Protein AF-A0A392RKH0-F1 (afdb_monomer_lite)

Secondary structure (DSSP, 8-state):
--------PPPGGG---SGGGTT------IIIIISSSS-SHHHHHHHIIIII-HHHHHHHHHHHHHHHHHHHHT-HHHHHHHHHHHHH--

pLDDT: mean 86.86, std 12.4, range [42.25, 97.06]

Sequence (90 aa):
MVMGAFHHFKPISKCNKTQDRSNQTVASDLDGTLLISRSAFPYYMLVATEAGSFLRGLVLLISVPFIYFTYLFISETIAIKTLIFITFAG

Structure (mmCIF, N/CA/C/O backbone):
data_AF-A0A392RKH0-F1
#
_entry.id   AF-A0A392RKH0-F1
#
loop_
_atom_site.group_PDB
_atom_site.id
_atom_site.type_symbol
_atom_site.label_atom_id
_atom_site.label_alt_id
_atom_site.label_comp_id
_atom_site.label_asym_id
_atom_site.label_entity_id
_atom_site.label_seq_id
_atom_site.pdbx_PDB_ins_code
_atom_site.Cartn_x
_atom_site.Cartn_y
_atom_site.Cartn_z
_atom_site.occupancy
_atom_site.B_iso_or_equiv
_atom_site.auth_seq_id
_atom_site.auth_comp_id
_atom_site.auth_asym_id
_atom_site.auth_atom_id
_atom_site.pdbx_PDB_model_num
ATOM 1 N N . MET A 1 1 ? 0.016 38.218 14.404 1.00 42.25 1 MET A N 1
ATOM 2 C CA . MET A 1 1 ? -0.053 36.815 13.948 1.00 42.25 1 MET A CA 1
ATOM 3 C C . MET A 1 1 ? -0.781 36.038 15.035 1.00 42.25 1 MET A C 1
ATOM 5 O O . MET A 1 1 ? -0.205 35.811 16.087 1.00 42.25 1 MET A O 1
ATOM 9 N N . VAL A 1 2 ? -2.084 35.800 14.873 1.00 44.81 2 VAL A N 1
ATOM 10 C CA . VAL A 1 2 ? -2.902 35.127 15.897 1.00 44.81 2 VAL A CA 1
ATOM 11 C C . VAL A 1 2 ? -2.636 33.628 15.786 1.00 44.81 2 VAL A C 1
ATOM 13 O O . VAL A 1 2 ? -2.988 33.023 14.777 1.00 44.81 2 VAL A O 1
ATOM 16 N N . MET A 1 3 ? -1.983 33.038 16.791 1.00 50.16 3 MET A N 1
ATOM 17 C CA . MET A 1 3 ? -1.937 31.584 16.950 1.00 50.16 3 MET A CA 1
ATOM 18 C C . MET A 1 3 ? -3.364 31.095 17.210 1.00 50.16 3 MET A C 1
ATOM 20 O O . MET A 1 3 ? -3.920 31.330 18.281 1.00 50.16 3 MET A O 1
ATOM 24 N N . GLY A 1 4 ? -3.973 30.461 16.207 1.00 52.69 4 GLY A N 1
ATOM 25 C CA . GLY A 1 4 ? -5.259 29.789 16.361 1.00 52.69 4 GLY A CA 1
ATOM 26 C C . GLY A 1 4 ? -5.166 28.738 17.466 1.00 52.69 4 GLY A C 1
ATOM 27 O O . GLY A 1 4 ? -4.216 27.955 17.507 1.00 52.69 4 GLY A O 1
ATOM 28 N N . ALA A 1 5 ? -6.127 28.750 18.387 1.00 58.47 5 ALA A N 1
ATOM 29 C CA . ALA A 1 5 ? -6.209 27.778 19.465 1.00 58.47 5 ALA A CA 1
ATOM 30 C C . ALA A 1 5 ? -6.281 26.357 18.879 1.00 58.47 5 ALA A C 1
ATOM 32 O O . ALA A 1 5 ? -7.138 26.068 18.043 1.00 58.47 5 ALA A O 1
ATOM 33 N N . PHE A 1 6 ? -5.394 25.459 19.317 1.00 61.62 6 PHE A N 1
ATOM 34 C CA . PHE A 1 6 ? -5.503 24.036 19.004 1.00 61.62 6 PHE A CA 1
ATOM 35 C C . PHE A 1 6 ? -6.795 23.503 19.631 1.00 61.62 6 PHE A C 1
ATOM 37 O O . PHE A 1 6 ? -6.866 23.248 20.834 1.00 61.62 6 PHE A O 1
ATOM 44 N N . HIS A 1 7 ? -7.840 23.353 18.820 1.00 64.00 7 HIS A N 1
ATOM 45 C CA . HIS A 1 7 ? -9.060 22.691 19.248 1.00 64.00 7 HIS A CA 1
ATOM 46 C C . HIS A 1 7 ? -8.755 21.208 19.459 1.00 64.00 7 HIS A C 1
ATOM 48 O O . HIS A 1 7 ? -8.562 20.449 18.511 1.00 64.00 7 HIS A O 1
ATOM 54 N N . HIS A 1 8 ? -8.691 20.794 20.722 1.00 77.88 8 HIS A N 1
ATOM 55 C CA . HIS A 1 8 ? -8.584 19.387 21.072 1.00 77.88 8 HIS A CA 1
ATOM 56 C C . HIS A 1 8 ? -9.912 18.698 20.742 1.00 77.88 8 HIS A C 1
ATOM 58 O O . HIS A 1 8 ? -10.903 18.832 21.467 1.00 77.88 8 HIS A O 1
ATOM 64 N N . PHE A 1 9 ? -9.950 17.983 19.620 1.00 81.06 9 PHE A N 1
ATOM 65 C CA . PHE A 1 9 ? -11.088 17.141 19.278 1.00 81.06 9 PHE A CA 1
ATOM 66 C C . PHE A 1 9 ? -11.227 16.032 20.323 1.00 81.06 9 PHE A C 1
ATOM 68 O O . PHE A 1 9 ? -10.257 15.360 20.670 1.00 81.06 9 PHE A O 1
ATOM 75 N N . LYS A 1 10 ? -12.444 15.838 20.846 1.00 83.44 10 LYS A N 1
ATOM 76 C CA . LYS A 1 10 ? -12.717 14.721 21.758 1.00 83.44 10 LYS A CA 1
ATOM 77 C C . LYS A 1 10 ? -12.505 13.400 21.004 1.00 83.44 10 LYS A C 1
ATOM 79 O O . LYS A 1 10 ? -12.882 13.319 19.835 1.00 83.44 10 LYS A O 1
ATOM 84 N N . PRO A 1 11 ? -11.961 12.361 21.659 1.00 82.00 11 PRO A N 1
ATOM 85 C CA . PRO A 1 11 ? -11.783 11.064 21.022 1.00 82.00 11 PRO A CA 1
ATOM 86 C C . PRO A 1 11 ? -13.133 10.486 20.585 1.00 82.00 11 PRO A C 1
ATOM 88 O O . PRO A 1 11 ? -14.161 10.735 21.226 1.00 82.00 11 PRO A O 1
ATOM 91 N N . ILE A 1 12 ? -13.119 9.675 19.522 1.00 80.44 12 ILE A N 1
ATOM 92 C CA . ILE A 1 12 ? -14.323 9.047 18.949 1.00 80.44 12 ILE A CA 1
ATOM 93 C C . ILE A 1 12 ? -15.109 8.237 19.993 1.00 80.44 12 ILE A C 1
ATOM 95 O O . ILE A 1 12 ? -16.330 8.169 19.923 1.00 80.44 12 ILE A O 1
ATOM 99 N N . SER A 1 13 ? -14.437 7.718 21.028 1.00 82.38 13 SER A N 1
ATOM 100 C CA . SER A 1 13 ? -15.062 7.011 22.154 1.00 82.38 13 SER A CA 1
ATOM 101 C C . SER A 1 13 ? -16.081 7.848 22.937 1.00 82.38 13 SER A C 1
ATOM 103 O O . SER A 1 13 ? -16.929 7.282 23.617 1.00 82.38 13 SER A O 1
ATOM 105 N N . LYS A 1 14 ? -16.032 9.186 22.846 1.00 82.88 14 LYS A N 1
ATOM 106 C CA . LYS A 1 14 ? -17.024 10.094 23.453 1.00 82.88 14 LYS A CA 1
ATOM 107 C C . LYS A 1 14 ? -18.158 10.500 22.500 1.00 82.88 14 LYS A C 1
ATOM 109 O O . LYS A 1 14 ? -18.994 11.326 22.875 1.00 82.88 14 LYS A O 1
ATOM 114 N N . CYS A 1 15 ? -18.214 9.955 21.283 1.00 78.69 15 CYS A N 1
ATOM 115 C CA . CYS A 1 15 ? -19.358 10.132 20.386 1.00 78.69 15 CYS A CA 1
ATOM 116 C C . CYS A 1 15 ? -20.533 9.244 20.832 1.00 78.69 15 CYS A C 1
ATOM 118 O O . CYS A 1 15 ? -20.685 8.122 20.368 1.00 78.69 15 CYS A O 1
ATOM 120 N N . ASN A 1 16 ? -21.393 9.767 21.714 1.00 70.75 16 ASN A N 1
ATOM 121 C CA . ASN A 1 16 ? -22.520 9.022 22.303 1.00 70.75 16 ASN A CA 1
ATOM 122 C C . ASN A 1 16 ? -23.777 8.906 21.417 1.00 70.75 16 ASN A C 1
ATOM 124 O O . ASN A 1 16 ? -24.693 8.169 21.766 1.00 70.75 16 ASN A O 1
ATOM 128 N N . LYS A 1 17 ? -23.874 9.642 20.301 1.00 67.75 17 LYS A N 1
ATOM 129 C CA . LYS A 1 17 ? -25.078 9.672 19.448 1.00 67.75 17 LYS A CA 1
ATOM 130 C C . LYS A 1 17 ? -24.804 9.087 18.063 1.00 67.75 17 LYS A C 1
ATOM 132 O O . LYS A 1 17 ? -24.729 9.813 17.077 1.00 67.75 17 LYS A O 1
ATOM 137 N N . THR A 1 18 ? -24.652 7.770 17.989 1.00 65.06 18 THR A N 1
ATOM 138 C CA . THR A 1 18 ? -24.628 7.029 16.715 1.00 65.06 18 THR A CA 1
ATOM 139 C C . THR A 1 18 ? -26.022 6.896 16.097 1.00 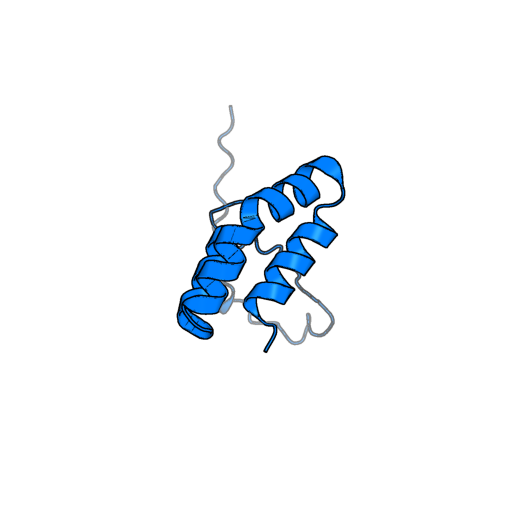65.06 18 THR A C 1
ATOM 141 O O . THR A 1 18 ? -26.137 6.880 14.878 1.00 65.06 18 THR A O 1
ATOM 144 N N . GLN A 1 19 ? -27.092 6.886 16.903 1.00 64.44 19 GLN A N 1
ATOM 145 C CA . GLN A 1 19 ? -28.472 6.716 16.420 1.00 64.44 19 GLN A CA 1
ATOM 146 C C . GLN A 1 19 ? -28.945 7.863 15.505 1.00 64.44 19 GLN A C 1
ATOM 148 O O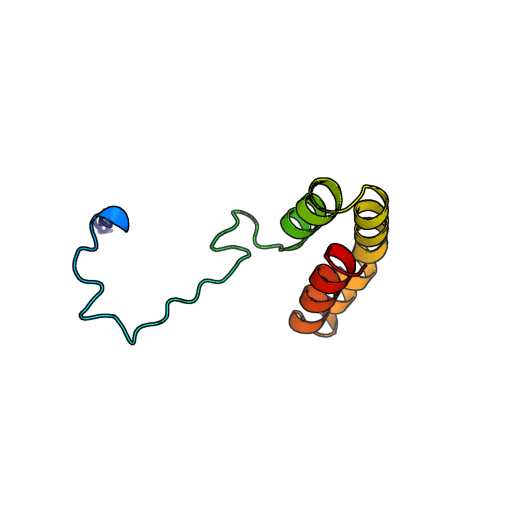 . GLN A 1 19 ? -29.605 7.616 14.500 1.00 64.44 19 GLN A O 1
ATOM 153 N N . ASP A 1 20 ? -28.513 9.094 15.795 1.00 72.12 20 ASP A N 1
ATOM 154 C CA . ASP A 1 20 ? -28.778 10.311 15.003 1.00 72.12 20 ASP A CA 1
ATOM 155 C C . ASP A 1 20 ? -27.867 10.438 13.761 1.00 72.12 20 ASP A C 1
ATOM 157 O O . ASP A 1 20 ? -27.991 11.342 12.942 1.00 72.12 20 ASP A O 1
ATOM 161 N N . ARG A 1 21 ? -26.901 9.523 13.617 1.00 74.81 21 ARG A N 1
ATOM 162 C CA . ARG A 1 21 ? -25.898 9.513 12.541 1.00 74.81 21 ARG A CA 1
ATOM 1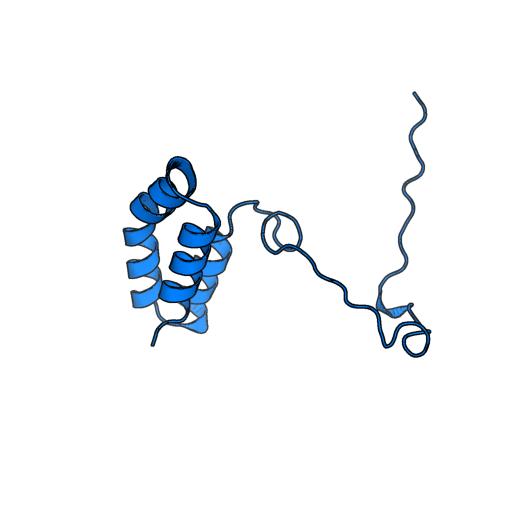63 C C . ARG A 1 21 ? -25.875 8.179 11.796 1.00 74.81 21 ARG A C 1
ATOM 165 O O . ARG A 1 21 ? -24.913 7.889 11.095 1.00 74.81 21 ARG A O 1
ATOM 172 N N . SER A 1 22 ? -26.937 7.387 11.932 1.00 79.94 22 SER A N 1
ATOM 173 C CA . SER A 1 22 ? -27.078 6.050 11.338 1.00 79.94 22 SER A CA 1
ATOM 174 C C . SER A 1 22 ? -26.945 6.042 9.810 1.00 79.94 22 SER A C 1
ATOM 176 O O . SER A 1 22 ? -26.479 5.058 9.250 1.00 79.94 22 SER A O 1
ATOM 178 N N . ASN A 1 23 ? -27.264 7.161 9.151 1.00 85.56 23 ASN A N 1
ATOM 179 C CA . ASN A 1 23 ? -27.141 7.335 7.700 1.00 85.56 23 ASN A CA 1
ATOM 180 C C . ASN A 1 23 ? -25.858 8.069 7.262 1.00 85.56 23 ASN A C 1
ATOM 182 O O . ASN A 1 23 ? -25.757 8.482 6.109 1.00 85.56 23 ASN A O 1
ATOM 186 N N . GLN A 1 24 ? -24.893 8.299 8.160 1.00 84.62 24 GLN A N 1
ATOM 187 C CA . GLN A 1 24 ? -23.649 8.995 7.823 1.00 84.62 24 GLN A CA 1
ATOM 188 C C . GLN A 1 24 ? -22.507 8.006 7.584 1.00 84.62 24 GLN A C 1
ATOM 190 O O . GLN A 1 24 ? -22.228 7.146 8.416 1.00 84.62 24 GLN A O 1
ATOM 195 N N . THR A 1 25 ? -21.797 8.178 6.471 1.00 85.94 25 THR A N 1
ATOM 196 C CA . THR A 1 25 ? -20.584 7.420 6.143 1.00 85.94 25 THR A CA 1
ATOM 197 C C . THR A 1 25 ? -19.361 8.314 6.310 1.00 85.94 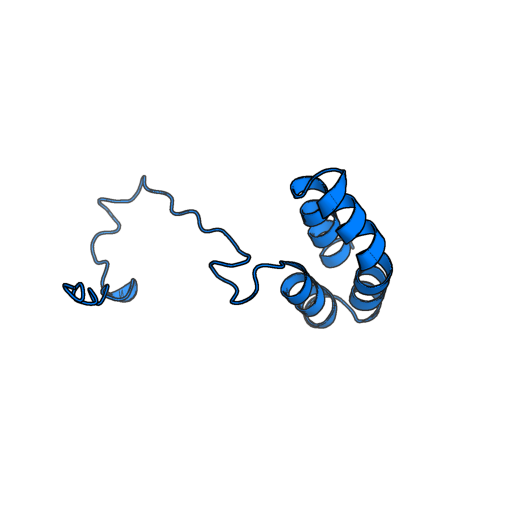25 THR A C 1
ATOM 199 O O . THR A 1 25 ? -19.381 9.482 5.925 1.00 85.94 25 THR A O 1
ATOM 202 N N . VAL A 1 26 ? -18.290 7.768 6.883 1.00 86.19 26 VAL A N 1
ATOM 203 C CA . VAL A 1 26 ? -16.992 8.440 6.983 1.00 86.19 26 VAL A CA 1
ATOM 204 C C . VAL A 1 26 ? -16.021 7.688 6.088 1.00 86.19 26 VAL A C 1
ATOM 206 O O . VAL A 1 26 ? -15.790 6.500 6.293 1.00 86.19 26 VAL A O 1
ATOM 209 N N . ALA A 1 27 ? -15.471 8.383 5.099 1.00 90.25 27 ALA A N 1
ATOM 210 C CA . ALA A 1 27 ? -14.377 7.886 4.281 1.00 90.25 27 ALA A CA 1
ATOM 211 C C . ALA A 1 27 ? -13.101 8.636 4.666 1.00 90.25 27 ALA A C 1
ATOM 213 O O . ALA A 1 27 ? -13.131 9.844 4.903 1.00 90.25 27 ALA A O 1
ATOM 214 N N . SER A 1 28 ? -11.997 7.905 4.739 1.00 90.31 28 SER A N 1
ATOM 215 C CA . SER A 1 28 ? -10.659 8.454 4.923 1.00 90.31 28 SER A CA 1
ATOM 216 C C . SER A 1 28 ? -9.774 7.879 3.841 1.00 90.31 28 SER A C 1
ATOM 218 O O . SER A 1 28 ? -9.895 6.697 3.515 1.00 90.31 28 SER A O 1
ATOM 220 N N . ASP A 1 29 ? -8.872 8.708 3.338 1.00 88.44 29 ASP A N 1
ATOM 221 C CA . ASP A 1 29 ? -7.775 8.218 2.523 1.00 88.44 29 ASP A CA 1
ATOM 222 C C . ASP A 1 29 ? -6.819 7.371 3.379 1.00 88.44 29 ASP A C 1
ATOM 224 O O . ASP A 1 29 ? -6.787 7.515 4.611 1.00 88.44 29 ASP A O 1
ATOM 228 N N . LEU A 1 30 ? -6.079 6.461 2.752 1.00 88.94 30 LEU A N 1
ATOM 229 C CA . LEU A 1 30 ? -5.153 5.574 3.451 1.00 88.94 30 LEU A CA 1
ATOM 230 C C . LEU A 1 30 ? -3.785 6.244 3.588 1.00 88.94 30 LEU A C 1
ATOM 232 O O . LEU A 1 30 ? -3.350 6.567 4.698 1.00 88.94 30 LEU A O 1
ATOM 236 N N . ASP A 1 31 ? -3.104 6.458 2.470 1.00 87.56 31 ASP A N 1
ATOM 237 C CA . ASP A 1 31 ? -1.794 7.085 2.428 1.00 87.56 31 ASP A CA 1
ATOM 238 C C . ASP A 1 31 ? -1.870 8.589 2.715 1.00 87.56 31 ASP A C 1
ATOM 240 O O . ASP A 1 31 ? -2.793 9.297 2.336 1.00 87.56 31 ASP A O 1
ATOM 244 N N . GLY A 1 32 ? -0.927 9.082 3.517 1.00 85.44 32 GLY A N 1
ATOM 245 C CA . GLY A 1 32 ? -0.876 10.481 3.944 1.00 85.44 32 GLY A CA 1
ATOM 246 C C . GLY A 1 32 ? -1.959 10.923 4.938 1.00 85.44 32 GLY A C 1
ATOM 247 O O . GLY A 1 32 ? -1.854 12.039 5.449 1.00 85.44 32 GLY A O 1
ATOM 248 N N . THR A 1 33 ? -2.957 10.082 5.236 1.00 89.94 33 THR A N 1
ATOM 249 C CA . THR A 1 33 ? -3.999 10.363 6.240 1.00 89.94 33 THR A CA 1
ATOM 250 C C . THR A 1 33 ? -3.963 9.360 7.390 1.00 89.94 33 THR A C 1
ATOM 252 O O . THR A 1 33 ? -3.690 9.742 8.527 1.00 89.94 33 THR A O 1
ATOM 255 N N . LEU A 1 34 ? -4.211 8.074 7.117 1.00 89.00 34 LEU A N 1
ATOM 256 C CA . LEU A 1 34 ? -4.069 7.014 8.124 1.00 89.00 34 LEU A CA 1
ATOM 257 C C . LEU A 1 34 ? -2.609 6.579 8.273 1.00 89.00 34 LEU A C 1
ATOM 259 O O . LEU A 1 34 ? -2.184 6.174 9.355 1.00 89.00 34 LEU A O 1
ATOM 263 N N . LEU A 1 35 ? -1.841 6.674 7.188 1.00 89.88 35 LEU A N 1
ATOM 264 C CA . LEU A 1 35 ? -0.408 6.427 7.171 1.00 89.88 35 LEU A CA 1
ATOM 265 C C . LEU A 1 35 ? 0.367 7.743 7.248 1.00 89.88 35 LEU A C 1
ATOM 267 O O . LEU A 1 35 ? 0.008 8.738 6.624 1.00 89.88 35 LEU A O 1
ATOM 271 N N . ILE A 1 36 ? 1.500 7.714 7.952 1.00 88.75 36 ILE A N 1
ATOM 272 C CA . ILE A 1 36 ? 2.433 8.851 8.018 1.00 88.75 36 ILE A CA 1
ATOM 273 C C . ILE A 1 36 ? 3.028 9.145 6.628 1.00 88.75 36 ILE A C 1
ATOM 275 O O . ILE A 1 36 ? 3.257 10.297 6.267 1.00 88.75 36 ILE A O 1
ATOM 279 N N . SER A 1 37 ? 3.287 8.096 5.840 1.00 87.75 37 SER A N 1
ATOM 280 C CA . SER A 1 37 ? 3.801 8.218 4.475 1.00 87.75 37 SER A CA 1
ATOM 281 C C . SER A 1 37 ? 2.673 8.503 3.489 1.00 87.75 37 SER A C 1
ATOM 283 O O . SER A 1 37 ? 1.629 7.860 3.547 1.00 87.75 37 SER A O 1
ATOM 285 N N . ARG A 1 38 ? 2.932 9.396 2.528 1.00 86.19 38 ARG A N 1
ATOM 286 C CA . ARG A 1 38 ? 2.068 9.644 1.357 1.00 86.19 38 ARG A CA 1
ATOM 287 C C . ARG A 1 38 ? 2.216 8.601 0.250 1.00 86.19 38 ARG A C 1
ATOM 289 O O . ARG A 1 38 ? 1.619 8.737 -0.801 1.00 86.19 38 ARG A O 1
ATOM 296 N N . SER A 1 39 ? 3.087 7.614 0.429 1.00 88.25 39 SER A N 1
ATOM 297 C CA . SER A 1 39 ? 3.171 6.480 -0.482 1.00 88.25 39 SER A CA 1
ATOM 298 C C . SER A 1 39 ? 2.486 5.289 0.161 1.00 88.25 39 SER A C 1
ATOM 300 O O . SER A 1 39 ? 2.815 4.936 1.296 1.00 88.25 39 SER A O 1
ATOM 302 N N . ALA A 1 40 ? 1.603 4.628 -0.583 1.00 89.88 40 ALA A N 1
ATOM 303 C CA . ALA A 1 40 ? 0.978 3.384 -0.150 1.00 89.88 40 ALA A CA 1
ATOM 304 C C . ALA A 1 40 ? 1.934 2.170 -0.208 1.00 89.88 40 ALA A C 1
ATOM 306 O O . ALA A 1 40 ? 1.660 1.132 0.394 1.00 89.88 40 ALA A O 1
ATOM 307 N N . PHE A 1 41 ? 3.082 2.283 -0.893 1.00 93.06 41 PHE A N 1
ATOM 308 C CA . PHE A 1 41 ? 4.020 1.169 -1.082 1.00 93.06 41 PHE A CA 1
ATOM 309 C C . PHE A 1 41 ? 4.525 0.541 0.233 1.00 93.06 41 PHE A C 1
ATOM 311 O O . PHE A 1 41 ? 4.427 -0.679 0.354 1.00 93.06 41 PHE A O 1
ATOM 318 N N . PRO A 1 42 ? 5.013 1.299 1.240 1.00 93.25 42 PRO A N 1
ATOM 319 C CA . PRO A 1 42 ? 5.510 0.712 2.485 1.00 93.25 42 PRO A CA 1
ATOM 320 C C . PRO A 1 42 ? 4.455 -0.117 3.223 1.00 93.25 42 PRO A C 1
ATOM 322 O O . PRO A 1 42 ? 4.779 -1.155 3.794 1.00 93.25 42 PRO A O 1
ATOM 325 N N . TYR A 1 43 ? 3.190 0.311 3.171 1.00 94.12 43 TYR A N 1
ATOM 326 C CA . TYR A 1 43 ? 2.078 -0.446 3.739 1.00 94.12 43 TYR A CA 1
ATOM 327 C C . TYR A 1 43 ? 1.871 -1.768 2.994 1.00 94.12 43 TYR A C 1
ATOM 329 O O . TYR A 1 43 ? 1.878 -2.829 3.613 1.00 94.12 43 TYR A O 1
ATOM 337 N N . TYR A 1 44 ? 1.760 -1.730 1.664 1.00 95.19 44 TYR A N 1
ATOM 338 C CA . TYR A 1 44 ? 1.546 -2.938 0.863 1.00 95.19 44 TYR A CA 1
ATOM 339 C C . TYR A 1 44 ? 2.735 -3.904 0.884 1.00 95.19 44 TYR A C 1
ATOM 341 O O . TYR A 1 44 ? 2.522 -5.114 0.816 1.00 95.19 44 TYR A O 1
ATOM 349 N N . MET A 1 45 ? 3.961 -3.396 1.036 1.00 95.75 45 MET A N 1
ATOM 350 C CA . MET A 1 45 ? 5.163 -4.205 1.241 1.00 95.75 45 MET A CA 1
ATOM 351 C C . MET A 1 45 ? 5.098 -4.965 2.564 1.00 95.75 45 MET A C 1
ATOM 353 O O . MET A 1 45 ? 5.266 -6.182 2.563 1.00 95.75 45 MET A O 1
ATOM 357 N N . LEU A 1 46 ? 4.781 -4.270 3.662 1.00 94.81 46 LEU A N 1
ATOM 358 C CA . LEU A 1 46 ? 4.628 -4.888 4.979 1.00 94.81 46 LEU A CA 1
ATOM 359 C C . LEU A 1 46 ? 3.528 -5.958 4.970 1.00 94.81 46 LEU A C 1
ATOM 361 O O . LEU A 1 46 ? 3.726 -7.065 5.463 1.00 94.81 46 LEU A O 1
ATOM 365 N N . VAL A 1 47 ? 2.372 -5.648 4.377 1.00 95.50 47 VAL A N 1
ATOM 366 C CA . VAL A 1 47 ? 1.259 -6.603 4.276 1.00 95.50 47 VAL A CA 1
ATOM 367 C C . VAL A 1 47 ? 1.655 -7.813 3.427 1.00 95.50 47 VAL A C 1
ATOM 369 O O . VAL A 1 47 ? 1.368 -8.945 3.812 1.00 95.50 47 VAL A O 1
ATOM 372 N N . ALA A 1 48 ? 2.339 -7.603 2.299 1.00 96.19 48 ALA A N 1
ATOM 373 C CA . ALA A 1 48 ? 2.759 -8.693 1.424 1.00 96.19 48 ALA A CA 1
ATOM 374 C C . ALA A 1 48 ? 3.735 -9.654 2.119 1.00 96.19 48 ALA A C 1
ATOM 376 O O . ALA A 1 48 ? 3.624 -10.862 1.904 1.00 96.19 48 ALA A O 1
ATOM 377 N N . THR A 1 49 ? 4.653 -9.143 2.949 1.00 94.94 49 THR A N 1
ATOM 378 C CA . THR A 1 49 ? 5.646 -9.962 3.659 1.00 94.94 49 THR A CA 1
ATOM 379 C C . THR A 1 49 ? 5.086 -10.648 4.900 1.00 94.94 49 THR A C 1
ATOM 381 O O . THR A 1 49 ? 5.335 -11.837 5.077 1.00 94.94 49 THR A O 1
ATOM 384 N N . GLU A 1 50 ? 4.328 -9.932 5.735 1.00 94.81 50 GLU A N 1
ATOM 385 C CA . GLU A 1 50 ? 3.889 -10.422 7.053 1.00 94.81 50 GLU A CA 1
ATOM 386 C C . GLU A 1 50 ? 2.569 -11.202 6.999 1.00 94.81 50 GLU A C 1
ATOM 388 O O . GLU A 1 50 ? 2.425 -12.229 7.656 1.00 94.81 50 GLU A O 1
ATOM 393 N N . ALA A 1 51 ? 1.591 -10.733 6.217 1.00 91.69 51 ALA A N 1
ATOM 394 C CA . ALA A 1 51 ? 0.277 -11.378 6.109 1.00 91.69 51 ALA A CA 1
ATOM 395 C C . ALA A 1 51 ? 0.172 -12.336 4.910 1.00 91.69 51 ALA A C 1
ATOM 397 O O . ALA A 1 51 ? -0.784 -13.103 4.809 1.00 91.69 51 ALA A O 1
ATOM 398 N N . GLY A 1 52 ? 1.125 -12.261 3.980 1.00 87.81 52 GLY A N 1
ATOM 399 C CA . GLY A 1 52 ? 1.195 -13.108 2.796 1.00 87.81 52 GLY A CA 1
ATOM 400 C C . GLY A 1 52 ? 2.374 -14.070 2.863 1.00 87.81 52 GLY A C 1
ATOM 401 O O . GLY A 1 52 ? 2.333 -15.101 3.527 1.00 87.81 52 GLY A O 1
ATOM 402 N N . SER A 1 53 ? 3.421 -13.753 2.106 1.00 92.19 53 SER A N 1
ATOM 403 C CA . SER A 1 53 ? 4.657 -14.531 2.074 1.00 92.19 53 SER A CA 1
ATOM 404 C C . SER A 1 53 ? 5.830 -13.671 1.621 1.00 92.19 53 SER A C 1
ATOM 406 O O . SER A 1 53 ? 5.675 -12.706 0.871 1.00 92.19 53 SER A O 1
ATOM 408 N N . PHE A 1 54 ? 7.043 -14.080 1.988 1.00 93.38 54 PHE A N 1
ATOM 409 C CA . PHE A 1 54 ? 8.260 -13.404 1.540 1.00 93.38 54 PHE A CA 1
ATOM 410 C C . PHE A 1 54 ? 8.361 -13.304 0.004 1.00 93.38 54 PHE A C 1
ATOM 412 O O . PHE A 1 54 ? 8.769 -12.271 -0.523 1.00 93.38 54 PHE A O 1
ATOM 419 N N . LEU A 1 55 ? 7.926 -14.341 -0.726 1.00 94.38 55 LEU A N 1
ATOM 420 C CA . LEU A 1 55 ? 7.925 -14.341 -2.194 1.00 94.38 55 LEU A CA 1
ATOM 421 C C . LEU A 1 55 ? 7.013 -13.257 -2.777 1.00 94.38 55 LEU A C 1
ATOM 423 O O . LEU A 1 55 ? 7.410 -12.588 -3.728 1.00 94.38 55 LEU A O 1
ATOM 427 N N . ARG A 1 56 ? 5.827 -13.030 -2.196 1.00 94.00 56 ARG A N 1
ATOM 428 C CA . ARG A 1 56 ? 4.950 -11.921 -2.610 1.00 94.00 56 ARG A CA 1
ATOM 429 C C . ARG A 1 56 ? 5.620 -10.570 -2.392 1.00 94.00 56 ARG A C 1
ATOM 431 O O . ARG A 1 56 ? 5.587 -9.729 -3.287 1.00 94.00 56 ARG A O 1
ATOM 438 N N . GLY A 1 57 ? 6.265 -10.384 -1.240 1.00 95.44 57 GLY A N 1
ATOM 439 C CA . GLY A 1 57 ? 7.050 -9.180 -0.963 1.00 95.44 57 GLY A CA 1
ATOM 440 C C . GLY A 1 57 ? 8.154 -8.957 -2.000 1.00 95.44 57 GLY A C 1
ATOM 441 O O . GLY A 1 57 ? 8.319 -7.846 -2.497 1.00 95.44 57 GLY A O 1
ATOM 442 N N . LEU A 1 58 ? 8.859 -10.019 -2.402 1.00 96.19 58 LEU A N 1
ATOM 443 C CA . LEU A 1 58 ? 9.890 -9.946 -3.439 1.00 96.19 58 LEU A CA 1
ATOM 444 C C . LEU A 1 58 ? 9.313 -9.571 -4.813 1.00 96.19 58 LEU A C 1
ATOM 446 O O . LEU A 1 58 ? 9.858 -8.699 -5.489 1.00 96.19 58 LEU A O 1
ATOM 450 N N . VAL A 1 59 ? 8.200 -10.190 -5.219 1.00 96.12 59 VAL A N 1
ATOM 451 C CA . VAL A 1 59 ? 7.506 -9.861 -6.477 1.00 96.12 59 VAL A CA 1
ATOM 452 C C . VAL A 1 59 ? 7.058 -8.400 -6.481 1.00 96.12 59 VAL A C 1
ATOM 454 O O . VAL A 1 59 ? 7.268 -7.693 -7.471 1.00 96.12 59 VAL A O 1
ATOM 457 N N . LEU A 1 60 ? 6.490 -7.926 -5.370 1.00 96.56 60 LEU A N 1
ATOM 458 C CA . LEU A 1 60 ? 6.094 -6.530 -5.211 1.00 96.56 60 LEU A CA 1
ATOM 459 C C . LEU A 1 60 ? 7.303 -5.599 -5.338 1.00 96.56 60 LEU A C 1
ATOM 461 O O . LEU A 1 60 ? 7.237 -4.633 -6.094 1.00 96.56 60 LEU A O 1
ATOM 465 N N . LEU A 1 61 ? 8.412 -5.919 -4.661 1.00 96.31 61 LEU A N 1
ATOM 466 C CA . LEU A 1 61 ? 9.644 -5.130 -4.671 1.00 96.31 61 LEU A CA 1
ATOM 467 C C . LEU A 1 61 ? 10.246 -5.007 -6.079 1.00 96.31 61 LEU A C 1
ATOM 469 O O . LEU A 1 61 ? 10.624 -3.913 -6.493 1.00 96.31 61 LEU A O 1
ATOM 473 N N . ILE A 1 62 ? 10.287 -6.106 -6.837 1.00 97.06 62 ILE A N 1
ATOM 474 C CA . ILE A 1 62 ? 10.769 -6.110 -8.229 1.00 97.06 62 ILE A CA 1
ATOM 475 C C . ILE A 1 62 ? 9.840 -5.292 -9.140 1.00 97.06 62 ILE A C 1
ATOM 477 O O . ILE A 1 62 ? 10.297 -4.662 -10.093 1.00 97.06 62 ILE A O 1
ATOM 481 N N . SER A 1 63 ? 8.542 -5.260 -8.838 1.00 96.00 63 SER A N 1
ATOM 482 C CA . SER A 1 63 ? 7.540 -4.545 -9.636 1.00 96.00 63 SER A CA 1
ATOM 483 C C . SER A 1 63 ? 7.523 -3.029 -9.386 1.00 96.00 63 SER A C 1
ATOM 485 O O . SER A 1 63 ? 6.980 -2.286 -10.203 1.00 96.00 63 SER A O 1
ATOM 487 N N . VAL A 1 64 ? 8.140 -2.540 -8.302 1.00 94.75 64 VAL A N 1
ATOM 488 C CA . VAL A 1 64 ? 8.157 -1.114 -7.913 1.00 94.75 64 VAL A CA 1
ATOM 489 C C . VAL A 1 64 ? 8.530 -0.144 -9.036 1.00 94.75 64 VAL A C 1
ATOM 491 O O . VAL A 1 64 ? 7.771 0.806 -9.225 1.00 94.75 64 VAL A O 1
ATOM 494 N N . PRO A 1 65 ? 9.632 -0.312 -9.797 1.00 94.75 65 PRO A N 1
ATOM 495 C CA . PRO A 1 65 ? 9.975 0.635 -10.859 1.00 94.75 65 PRO A CA 1
ATOM 496 C C . PRO A 1 65 ? 8.861 0.771 -11.906 1.00 94.75 65 PRO A C 1
ATOM 498 O O . PRO A 1 65 ? 8.551 1.883 -12.331 1.00 94.75 65 PRO A O 1
ATOM 501 N N . PHE A 1 66 ? 8.201 -0.333 -12.266 1.00 95.62 66 PHE A N 1
ATOM 502 C CA . PHE A 1 66 ? 7.079 -0.328 -13.210 1.00 95.62 66 PHE A CA 1
ATOM 503 C C . PHE A 1 66 ? 5.827 0.319 -12.616 1.00 95.62 66 PHE A C 1
ATOM 505 O O . PHE A 1 66 ? 5.129 1.075 -13.296 1.00 95.62 66 PHE A O 1
ATOM 512 N N . ILE A 1 67 ? 5.553 0.060 -11.338 1.00 95.50 67 ILE A N 1
ATOM 513 C CA . ILE A 1 67 ? 4.426 0.663 -10.622 1.00 95.50 67 ILE A CA 1
AT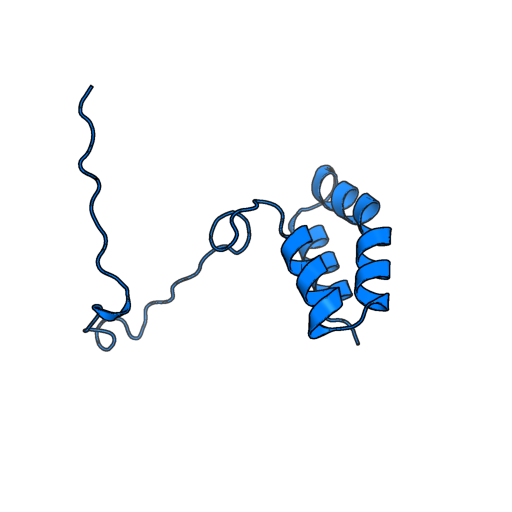OM 514 C C . ILE A 1 67 ? 4.629 2.172 -10.493 1.00 95.50 67 ILE A C 1
ATOM 516 O O . ILE A 1 67 ? 3.702 2.930 -10.754 1.00 95.50 67 ILE A O 1
ATOM 520 N N . TYR A 1 68 ? 5.837 2.622 -10.157 1.00 94.56 68 TYR A N 1
ATOM 521 C CA . TYR A 1 68 ? 6.153 4.042 -10.028 1.00 94.56 68 TYR A CA 1
ATOM 522 C C . TYR A 1 68 ? 6.115 4.760 -11.379 1.00 94.56 68 TYR A C 1
ATOM 524 O O . TYR A 1 68 ? 5.579 5.861 -11.483 1.00 94.56 68 TYR A O 1
ATOM 532 N N . PHE A 1 69 ? 6.598 4.107 -12.440 1.00 96.06 69 PHE A N 1
ATOM 533 C CA . PHE A 1 69 ? 6.417 4.599 -13.803 1.00 96.06 69 PHE A CA 1
ATOM 534 C C . PHE A 1 69 ? 4.928 4.760 -14.140 1.00 96.06 69 PHE A C 1
ATOM 536 O O . PHE A 1 69 ? 4.495 5.815 -14.595 1.00 96.06 69 PHE A O 1
ATOM 543 N N . THR A 1 70 ? 4.117 3.744 -13.848 1.00 95.00 70 THR A N 1
ATOM 544 C CA . THR A 1 70 ? 2.665 3.795 -14.072 1.00 95.00 70 THR A CA 1
ATOM 545 C C . THR A 1 70 ? 2.007 4.902 -13.253 1.00 95.00 70 THR A C 1
ATOM 547 O O . THR A 1 70 ? 1.146 5.613 -13.764 1.00 95.00 70 THR A O 1
ATOM 550 N N . TYR A 1 71 ? 2.441 5.089 -12.009 1.00 93.50 71 TYR A N 1
ATOM 551 C CA . TYR A 1 71 ? 1.941 6.130 -11.120 1.00 93.50 71 TYR A CA 1
ATOM 552 C C . TYR A 1 71 ? 2.198 7.530 -11.692 1.00 93.50 71 TYR A C 1
ATOM 554 O O . TYR A 1 71 ? 1.286 8.350 -11.727 1.00 93.50 71 TYR A O 1
ATOM 562 N N . LEU A 1 72 ? 3.422 7.797 -12.164 1.00 94.12 72 LEU A N 1
ATOM 563 C CA . LEU A 1 72 ? 3.816 9.121 -12.654 1.00 94.12 72 LEU A CA 1
ATOM 564 C C . LEU A 1 72 ? 3.315 9.437 -14.067 1.00 94.12 72 LEU A C 1
ATOM 566 O O . LEU A 1 72 ? 2.975 10.584 -14.343 1.00 94.12 72 LEU A O 1
ATOM 570 N N . PHE A 1 73 ? 3.314 8.451 -14.966 1.00 95.69 73 PHE A N 1
ATOM 571 C CA . PHE A 1 73 ? 3.092 8.688 -16.397 1.00 95.69 73 PHE A CA 1
ATOM 572 C C . PHE A 1 73 ? 1.718 8.241 -16.903 1.00 95.69 73 PHE A C 1
ATOM 574 O O . PHE A 1 73 ? 1.319 8.664 -17.985 1.00 95.69 73 PHE A O 1
ATOM 581 N N . ILE A 1 74 ? 1.006 7.378 -16.169 1.00 94.62 74 ILE A N 1
ATOM 582 C CA . ILE A 1 74 ? -0.224 6.738 -16.660 1.00 94.62 74 ILE A CA 1
ATOM 583 C C . ILE A 1 74 ? -1.412 7.075 -15.758 1.00 94.62 74 ILE A C 1
ATOM 585 O O . ILE A 1 74 ? -2.320 7.793 -16.169 1.00 94.62 74 ILE A O 1
ATOM 589 N N . SER A 1 75 ? -1.450 6.518 -14.548 1.00 94.44 75 SER A N 1
ATOM 590 C CA . SER A 1 75 ? -2.536 6.726 -13.592 1.00 94.44 75 SER A CA 1
ATOM 591 C C . SER A 1 75 ? -2.165 6.188 -12.215 1.00 94.44 75 SER A C 1
ATOM 593 O O . SER A 1 75 ? -1.831 5.009 -12.055 1.00 94.44 75 SER A O 1
ATOM 595 N N . GLU A 1 76 ? -2.353 7.029 -11.205 1.00 91.44 76 GLU A N 1
ATOM 596 C CA . GLU A 1 76 ? -2.275 6.661 -9.793 1.00 91.44 76 GLU A CA 1
ATOM 597 C C . GLU A 1 76 ? -3.212 5.492 -9.446 1.00 91.44 76 GLU A C 1
ATOM 599 O O . GLU A 1 76 ? -2.794 4.516 -8.825 1.00 91.44 76 GLU A O 1
ATOM 604 N N . THR A 1 77 ? -4.458 5.512 -9.930 1.00 94.19 77 THR A N 1
ATOM 605 C CA . THR A 1 77 ? -5.440 4.453 -9.650 1.00 94.19 77 THR A CA 1
ATOM 606 C C . THR A 1 77 ? -4.980 3.082 -10.153 1.00 94.19 77 THR A C 1
ATOM 608 O O . THR A 1 77 ? -5.201 2.075 -9.480 1.00 94.19 77 THR A O 1
ATOM 611 N N . ILE A 1 78 ? -4.346 3.014 -11.328 1.00 95.75 78 ILE A N 1
ATOM 612 C CA . ILE A 1 78 ? -3.841 1.749 -11.890 1.00 95.75 78 ILE A CA 1
ATOM 613 C C . ILE A 1 78 ? -2.638 1.253 -11.083 1.00 95.75 78 ILE A C 1
ATOM 615 O O . ILE A 1 78 ? -2.549 0.060 -10.779 1.00 95.75 78 ILE A O 1
ATOM 619 N N . ALA A 1 79 ? -1.746 2.163 -10.691 1.00 95.44 79 ALA A N 1
ATOM 620 C CA . ALA A 1 79 ? -0.595 1.835 -9.859 1.00 95.44 79 ALA A CA 1
ATOM 621 C C . ALA A 1 79 ? -1.030 1.265 -8.498 1.00 95.44 79 ALA A C 1
ATOM 623 O O . ALA A 1 79 ? -0.570 0.191 -8.107 1.00 95.44 79 ALA A O 1
ATOM 624 N N . ILE A 1 80 ? -1.985 1.914 -7.821 1.00 93.81 80 ILE A N 1
ATOM 625 C CA . ILE A 1 80 ? -2.521 1.446 -6.534 1.00 93.81 80 ILE A CA 1
ATOM 626 C C . ILE A 1 80 ? -3.244 0.102 -6.691 1.00 93.81 80 ILE A C 1
ATOM 628 O O . ILE A 1 80 ? -3.005 -0.818 -5.910 1.00 93.81 80 ILE A O 1
ATOM 632 N N . LYS A 1 81 ? -4.071 -0.076 -7.730 1.00 95.56 81 LYS A N 1
ATOM 633 C CA . LYS A 1 81 ? -4.722 -1.372 -8.005 1.00 95.56 81 LYS A CA 1
ATOM 634 C C . LYS A 1 81 ? -3.710 -2.494 -8.240 1.00 95.56 81 LYS A C 1
ATOM 636 O O . LYS A 1 81 ? -3.942 -3.612 -7.791 1.00 95.56 81 LYS A O 1
ATOM 641 N N . THR A 1 82 ? -2.591 -2.197 -8.898 1.00 95.69 82 THR A N 1
ATOM 642 C CA . THR A 1 82 ? -1.499 -3.159 -9.104 1.00 95.69 82 THR A CA 1
ATOM 643 C C . THR A 1 82 ? -0.824 -3.535 -7.785 1.00 95.69 82 THR A C 1
ATOM 645 O O . THR A 1 82 ? -0.607 -4.721 -7.544 1.00 95.69 82 THR A O 1
ATOM 648 N N . LEU A 1 83 ? -0.553 -2.558 -6.906 1.00 95.50 83 LEU A N 1
ATOM 649 C CA . LEU A 1 83 ? -0.028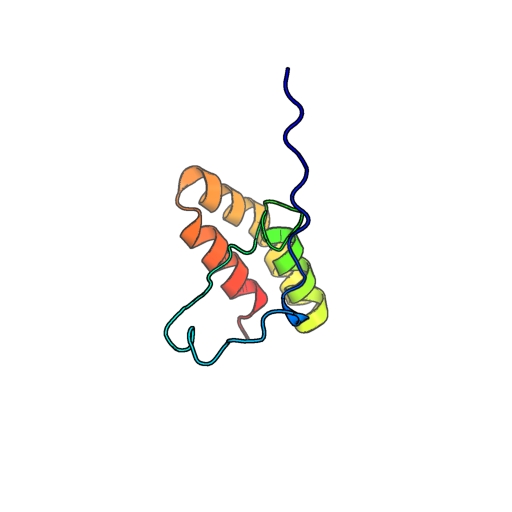 -2.818 -5.558 1.00 95.50 83 LEU A CA 1
ATOM 650 C C . LEU A 1 83 ? -0.959 -3.756 -4.780 1.00 95.50 83 LEU A C 1
ATOM 652 O O . LEU A 1 83 ? -0.516 -4.796 -4.299 1.00 95.50 83 LEU A O 1
ATOM 656 N N . ILE A 1 84 ? -2.256 -3.430 -4.730 1.00 95.25 84 ILE A N 1
ATOM 657 C CA . ILE A 1 84 ? -3.279 -4.250 -4.063 1.00 95.25 84 ILE A CA 1
ATOM 658 C C . ILE A 1 84 ? -3.293 -5.662 -4.651 1.00 95.25 84 ILE A C 1
ATOM 660 O O . ILE A 1 84 ? -3.258 -6.641 -3.908 1.00 95.25 84 ILE A O 1
ATOM 664 N N . PHE A 1 85 ? -3.326 -5.778 -5.979 1.00 96.38 85 PHE A N 1
ATOM 665 C CA . PHE A 1 85 ? -3.372 -7.072 -6.643 1.00 96.38 85 PHE A CA 1
ATOM 666 C C . PHE A 1 85 ? -2.170 -7.934 -6.266 1.00 96.38 85 PHE A C 1
ATOM 668 O O . PHE A 1 85 ? -2.364 -9.048 -5.807 1.00 96.38 85 PHE A O 1
ATOM 675 N N . ILE A 1 86 ? -0.939 -7.434 -6.374 1.00 95.31 86 ILE A N 1
ATOM 676 C CA . ILE A 1 86 ? 0.251 -8.235 -6.045 1.00 95.31 86 ILE A CA 1
ATOM 677 C C . ILE A 1 86 ? 0.268 -8.626 -4.560 1.00 95.31 86 ILE A C 1
ATOM 679 O O . ILE A 1 86 ? 0.609 -9.763 -4.225 1.00 95.31 86 ILE A O 1
ATOM 683 N N . THR A 1 87 ? -0.127 -7.717 -3.665 1.00 95.94 87 THR A N 1
ATOM 684 C CA . THR A 1 87 ? -0.168 -7.990 -2.223 1.00 95.94 87 THR A CA 1
ATOM 685 C C . THR A 1 87 ? -1.177 -9.084 -1.860 1.00 95.94 87 THR A C 1
ATOM 687 O O . THR A 1 87 ? -0.893 -9.883 -0.964 1.00 95.94 87 THR A O 1
ATOM 690 N N . PHE A 1 88 ? -2.326 -9.146 -2.542 1.00 94.88 88 PHE A N 1
ATOM 691 C CA . PHE A 1 88 ? -3.445 -10.020 -2.166 1.00 94.88 88 PHE A CA 1
ATOM 692 C C . PHE A 1 88 ? -3.745 -11.170 -3.142 1.00 94.88 88 PHE A C 1
ATOM 694 O O . PHE A 1 88 ? -4.503 -12.058 -2.769 1.00 94.88 88 PHE A O 1
ATOM 701 N N . ALA A 1 89 ? -3.154 -11.216 -4.340 1.00 90.69 89 ALA A N 1
ATOM 702 C CA . ALA A 1 89 ? -3.422 -12.252 -5.344 1.00 90.69 89 ALA A CA 1
ATOM 703 C C . ALA A 1 89 ? -2.819 -13.612 -4.968 1.00 90.69 89 ALA A C 1
ATOM 705 O O . ALA A 1 89 ? -1.615 -13.725 -4.705 1.00 90.69 89 ALA A O 1
ATOM 706 N N . GLY A 1 90 ? -3.664 -14.639 -4.913 1.00 77.69 90 GLY A N 1
ATOM 707 C CA . GLY A 1 90 ? -3.374 -15.990 -4.412 1.00 77.69 90 GLY A CA 1
ATOM 708 C C . GLY A 1 90 ? -4.501 -16.477 -3.515 1.00 77.69 90 GLY A C 1
ATOM 709 O O . GLY A 1 90 ? -4.506 -17.688 -3.225 1.00 77.69 90 GLY A O 1
#

Foldseek 3Di:
DDDPDPPDDDPPVPVPDVVVCVVPDDDDDVAVTVDVHNDCLVVLLCLLPPVNHPVLSVVSVVCVVVLVCCVPPPHVVVSVVVSVCSSPPD

Radius of gyration: 18.62 Å; chains: 1; bounding box: 40×53×40 Å

Organism: NCBI:txid97028

InterPro domains:
  IPR056462 Glycerol-3-phosphate acyltransferase RAM2/GPAT1-8, HAD-like domain [PF23270] (25-90)